Protein AF-A0A968YW60-F1 (afdb_monomer)

Radius of gyration: 16.74 Å; Cα contacts (8 Å, |Δi|>4): 115; chains: 1; bounding box: 44×29×38 Å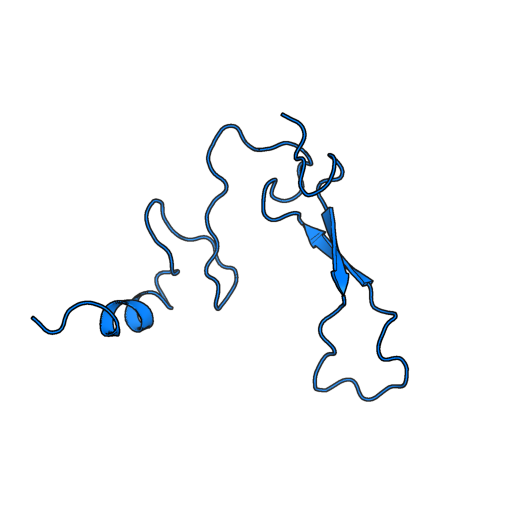

Sequence (82 aa):
MICPECDGNGFIKIPGIPDPWETSQNPFTNEKEINCPTCEGDGEIPATPAAKHCPACGEPIGPGQDWCDEHKSAALVGGSLG

Structure (mmCIF, N/CA/C/O backbone):
data_AF-A0A968YW60-F1
#
_entry.id   AF-A0A968YW60-F1
#
loop_
_atom_site.group_PDB
_atom_site.id
_atom_site.type_symbol
_atom_site.label_atom_id
_atom_site.label_alt_id
_atom_site.label_comp_id
_atom_site.label_asym_id
_atom_site.label_entity_id
_atom_site.label_seq_id
_atom_site.pdbx_PDB_ins_code
_atom_site.Cartn_x
_atom_site.Cartn_y
_atom_site.Cartn_z
_atom_site.occupancy
_atom_site.B_iso_or_equiv
_atom_site.auth_seq_id
_atom_site.auth_comp_id
_atom_site.auth_asym_id
_atom_site.auth_atom_id
_atom_site.pdbx_PDB_model_num
ATOM 1 N N . MET A 1 1 ? -11.584 5.258 13.128 1.00 81.94 1 MET A N 1
ATOM 2 C CA . MET A 1 1 ? -11.227 3.953 13.756 1.00 81.94 1 MET A CA 1
ATOM 3 C C . MET A 1 1 ? -9.737 3.804 13.564 1.00 81.94 1 MET A C 1
ATOM 5 O O . MET A 1 1 ? -9.304 3.991 12.437 1.00 81.94 1 MET A O 1
ATOM 9 N N . ILE A 1 2 ? -8.965 3.518 14.615 1.00 84.81 2 ILE A N 1
ATOM 10 C CA . ILE 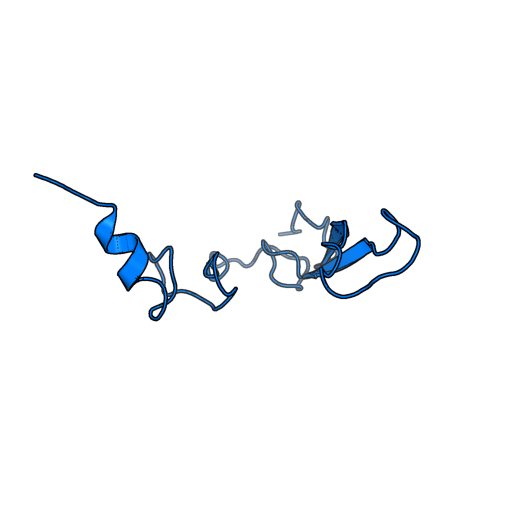A 1 2 ? -7.504 3.401 14.486 1.00 84.81 2 ILE A CA 1
ATOM 11 C C . ILE A 1 2 ? -7.183 2.282 13.495 1.00 84.81 2 ILE A C 1
ATOM 13 O O . ILE A 1 2 ? -7.757 1.196 13.587 1.00 84.81 2 ILE A O 1
ATOM 17 N N . CYS A 1 3 ? -6.306 2.565 12.533 1.00 83.25 3 CYS A N 1
ATOM 18 C CA . CYS A 1 3 ? -5.860 1.574 11.569 1.00 83.25 3 CYS A CA 1
ATOM 19 C C . CYS A 1 3 ? -5.003 0.514 12.280 1.00 83.25 3 CYS A C 1
ATOM 21 O O . CYS A 1 3 ? -3.927 0.856 12.773 1.00 83.25 3 CYS A O 1
ATOM 23 N N . PRO A 1 4 ? -5.447 -0.758 12.343 1.00 84.12 4 PRO A N 1
ATOM 24 C CA . PRO A 1 4 ? -4.726 -1.816 13.046 1.00 84.12 4 PRO 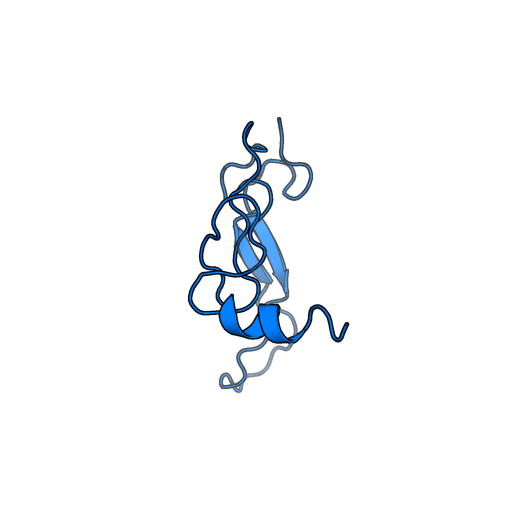A CA 1
ATOM 25 C C . PRO A 1 4 ? -3.458 -2.243 12.300 1.00 84.12 4 PRO A C 1
ATOM 27 O O . PRO A 1 4 ? -2.590 -2.884 12.876 1.00 84.12 4 PRO A O 1
ATOM 30 N N . GLU A 1 5 ? -3.348 -1.895 11.018 1.00 82.56 5 GLU A N 1
ATOM 31 C CA . GLU A 1 5 ? -2.244 -2.300 10.151 1.00 82.56 5 GLU A CA 1
ATOM 32 C C . GLU A 1 5 ? -0.998 -1.422 10.344 1.00 82.56 5 GLU A C 1
ATOM 34 O O . GLU A 1 5 ? 0.126 -1.909 10.255 1.00 82.56 5 GLU A O 1
ATOM 39 N N . CYS A 1 6 ? -1.189 -0.143 10.678 1.00 84.75 6 CYS A N 1
ATOM 40 C CA . CYS A 1 6 ? -0.112 0.777 11.061 1.00 84.75 6 CYS A CA 1
ATOM 41 C C . CYS A 1 6 ? -0.157 1.196 12.536 1.00 84.75 6 CYS A C 1
ATOM 43 O O . CYS A 1 6 ? 0.548 2.126 12.926 1.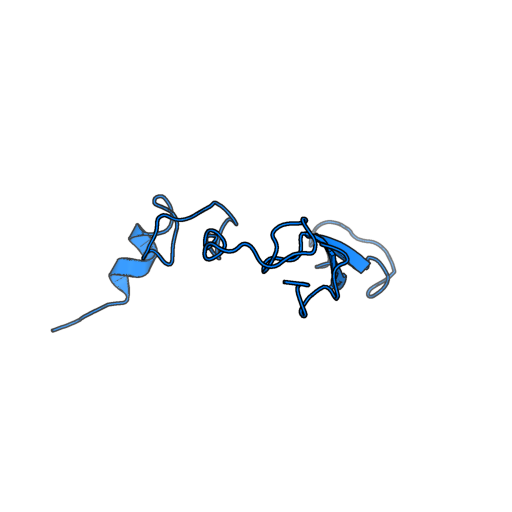00 84.75 6 CYS A O 1
ATOM 45 N N . ASP A 1 7 ? -1.034 0.586 13.334 1.00 85.56 7 ASP A N 1
ATOM 46 C CA . ASP A 1 7 ? -1.274 0.929 14.743 1.00 85.56 7 ASP A CA 1
ATOM 47 C C . ASP A 1 7 ? -1.510 2.437 14.972 1.00 85.56 7 ASP A C 1
ATOM 49 O O . ASP A 1 7 ? -0.986 3.051 15.894 1.00 85.56 7 ASP A O 1
ATOM 53 N N . GLY A 1 8 ? -2.240 3.088 14.062 1.00 84.31 8 GLY A N 1
ATOM 54 C CA . GLY A 1 8 ? -2.500 4.530 14.160 1.00 84.31 8 GLY A CA 1
ATOM 55 C C . GLY A 1 8 ? -1.389 5.465 13.679 1.00 84.31 8 GLY A C 1
ATOM 56 O O . GLY A 1 8 ? -1.612 6.668 13.628 1.00 84.31 8 GLY A O 1
ATOM 57 N N . ASN A 1 9 ? -0.220 4.952 13.285 1.00 85.44 9 ASN A N 1
ATOM 58 C CA . ASN A 1 9 ? 0.901 5.802 12.868 1.00 85.44 9 ASN A CA 1
ATOM 59 C C . ASN A 1 9 ? 0.727 6.391 11.460 1.00 85.44 9 ASN A C 1
ATOM 61 O O . ASN A 1 9 ? 1.324 7.409 11.149 1.00 85.44 9 ASN A O 1
ATOM 65 N N . GLY A 1 10 ? -0.070 5.760 10.595 1.00 84.88 10 GLY A N 1
ATOM 66 C CA . GLY A 1 10 ? -0.257 6.183 9.202 1.00 84.88 10 GLY A CA 1
ATOM 67 C C . GLY A 1 10 ? 0.796 5.638 8.238 1.00 84.88 10 GLY A C 1
ATOM 68 O O . GLY A 1 10 ? 0.573 5.624 7.033 1.00 84.88 10 GLY A O 1
ATOM 69 N N . PHE A 1 11 ? 1.902 5.093 8.739 1.00 85.44 11 PHE A N 1
ATOM 70 C CA . PHE A 1 11 ? 2.988 4.528 7.939 1.00 85.44 11 PHE A CA 1
ATOM 71 C C . PHE A 1 11 ? 3.363 3.125 8.416 1.00 85.44 11 PHE A C 1
ATOM 73 O O . PHE A 1 11 ? 3.235 2.792 9.594 1.00 85.44 11 PHE A O 1
ATOM 80 N N . ILE A 1 12 ? 3.825 2.297 7.480 1.00 84.75 12 ILE A N 1
ATOM 81 C CA . ILE A 1 12 ? 4.368 0.965 7.751 1.00 84.75 12 ILE A CA 1
ATOM 82 C C . ILE A 1 12 ? 5.813 0.892 7.265 1.00 84.75 12 ILE A C 1
ATOM 84 O O . ILE A 1 12 ? 6.178 1.474 6.241 1.00 84.75 12 ILE A O 1
ATOM 88 N N . LYS A 1 13 ? 6.640 0.162 8.012 1.00 84.38 13 LYS A N 1
ATOM 89 C CA . LYS A 1 13 ? 8.031 -0.103 7.649 1.00 84.38 13 LYS A CA 1
ATOM 90 C C . LYS A 1 13 ? 8.079 -1.370 6.820 1.00 84.38 13 LYS A C 1
ATOM 92 O O . LYS A 1 13 ? 7.721 -2.440 7.308 1.00 84.38 13 LYS A O 1
ATOM 97 N N . ILE A 1 14 ? 8.520 -1.246 5.577 1.00 77.19 14 ILE A N 1
ATOM 98 C CA . ILE A 1 14 ? 8.762 -2.392 4.706 1.00 77.19 14 ILE A CA 1
ATOM 99 C C . ILE A 1 14 ? 10.266 -2.567 4.486 1.00 77.19 14 ILE A C 1
ATOM 101 O O . ILE A 1 14 ? 11.002 -1.573 4.451 1.00 77.19 14 ILE A O 1
ATOM 105 N N . PRO A 1 15 ? 10.748 -3.812 4.322 1.00 72.38 15 PRO A N 1
ATOM 106 C CA . PRO A 1 15 ? 12.099 -4.025 3.833 1.00 72.38 15 PRO A CA 1
ATOM 107 C C . PRO A 1 15 ? 12.215 -3.348 2.466 1.00 72.38 15 PRO A C 1
ATOM 109 O O . PRO A 1 15 ? 11.415 -3.612 1.566 1.00 72.38 15 PRO A O 1
ATOM 112 N N . GLY A 1 16 ? 13.169 -2.429 2.323 1.00 61.00 16 GLY A N 1
ATOM 113 C CA . GLY A 1 16 ? 13.420 -1.763 1.055 1.00 61.00 16 GLY A CA 1
ATOM 114 C C . GLY A 1 16 ? 13.716 -2.803 -0.016 1.00 61.00 16 GLY A C 1
ATOM 115 O O . GLY A 1 16 ? 14.590 -3.652 0.164 1.00 61.00 16 GLY A O 1
ATOM 116 N N . ILE A 1 17 ? 12.975 -2.746 -1.123 1.00 59.78 17 ILE A N 1
ATOM 117 C CA . ILE A 1 17 ? 13.331 -3.503 -2.321 1.00 59.78 17 ILE A CA 1
ATOM 118 C C . ILE A 1 17 ? 14.726 -3.010 -2.721 1.00 59.78 17 ILE A C 1
ATOM 120 O O . ILE A 1 17 ? 14.882 -1.800 -2.915 1.00 59.78 17 ILE A O 1
ATOM 124 N N . PRO A 1 18 ? 15.740 -3.888 -2.804 1.00 54.91 18 PRO A N 1
ATOM 125 C CA . PRO A 1 18 ? 17.041 -3.478 -3.288 1.00 54.91 18 PRO A CA 1
ATOM 126 C C . PRO A 1 18 ? 16.863 -2.978 -4.714 1.00 54.91 18 PRO A C 1
ATOM 128 O O . PRO A 1 18 ? 16.373 -3.690 -5.593 1.00 54.91 18 PRO A O 1
ATOM 131 N N . ASP A 1 19 ? 17.219 -1.720 -4.904 1.00 55.84 19 ASP A N 1
ATOM 132 C CA . ASP A 1 19 ? 17.284 -1.106 -6.208 1.00 55.84 19 ASP A CA 1
ATOM 133 C C . ASP A 1 19 ? 18.253 -1.924 -7.088 1.00 55.84 19 ASP A C 1
ATOM 135 O O . ASP A 1 19 ? 19.384 -2.187 -6.666 1.00 55.84 19 ASP A O 1
ATOM 139 N N . PRO A 1 20 ? 17.834 -2.403 -8.275 1.00 58.16 20 PRO A N 1
ATOM 140 C CA . PRO A 1 20 ? 18.659 -3.305 -9.075 1.00 58.16 20 PRO A CA 1
ATOM 141 C C . PRO A 1 20 ? 19.878 -2.611 -9.706 1.00 58.16 20 PRO A C 1
ATOM 143 O O . PRO A 1 20 ? 20.693 -3.286 -10.339 1.00 58.16 20 PRO A O 1
ATOM 146 N N . TRP A 1 21 ? 20.019 -1.290 -9.547 1.00 60.16 21 TRP A N 1
ATOM 147 C CA . TRP A 1 21 ? 21.120 -0.486 -10.076 1.00 60.16 21 TRP A CA 1
ATOM 148 C C . TRP A 1 21 ? 22.074 0.000 -8.966 1.00 60.16 21 TRP A C 1
ATOM 150 O O . TRP A 1 21 ? 23.234 0.307 -9.252 1.00 60.16 21 TRP A O 1
ATOM 160 N N . GLU A 1 22 ? 21.646 0.008 -7.699 1.00 55.38 22 GLU A N 1
ATOM 161 C CA . GLU A 1 22 ? 22.491 0.360 -6.550 1.00 55.38 22 GLU A CA 1
ATOM 162 C C . GLU A 1 22 ? 23.390 -0.813 -6.123 1.00 55.38 22 GLU A C 1
ATOM 164 O O . GLU A 1 22 ? 23.041 -1.696 -5.339 1.00 55.38 22 GLU A O 1
ATOM 169 N N . THR A 1 23 ? 24.623 -0.804 -6.629 1.00 59.88 23 THR A N 1
ATOM 170 C CA . THR A 1 23 ? 25.687 -1.703 -6.169 1.00 59.88 23 THR A CA 1
ATOM 171 C C . THR A 1 23 ? 26.337 -1.133 -4.907 1.00 59.88 23 THR A C 1
ATOM 173 O O . THR A 1 23 ? 27.357 -0.463 -5.028 1.00 59.88 23 THR A O 1
ATOM 176 N N . SER A 1 24 ? 25.814 -1.381 -3.695 1.00 55.44 24 SER A N 1
ATOM 177 C CA . SER A 1 24 ? 26.677 -1.290 -2.496 1.00 55.44 24 SER A CA 1
ATOM 178 C C . SER A 1 24 ? 26.121 -1.859 -1.177 1.00 55.44 24 SER A C 1
ATOM 180 O O . SER A 1 24 ? 25.304 -1.265 -0.484 1.00 55.44 24 SER A O 1
ATOM 182 N N . GLN A 1 25 ? 26.692 -3.002 -0.793 1.00 53.50 25 GLN A N 1
ATOM 183 C CA . GLN A 1 25 ? 27.237 -3.320 0.539 1.00 53.50 25 GLN A CA 1
ATOM 184 C C . GLN A 1 25 ? 26.369 -3.403 1.816 1.00 53.50 25 GLN A C 1
ATOM 186 O O . GLN A 1 25 ? 26.959 -3.639 2.870 1.00 53.50 25 GLN A O 1
ATOM 191 N N . ASN A 1 26 ? 25.030 -3.371 1.795 1.00 52.00 26 ASN A N 1
ATOM 192 C CA . ASN A 1 26 ? 24.272 -3.839 2.974 1.00 52.00 26 ASN A CA 1
ATOM 193 C C . ASN A 1 26 ? 22.863 -4.378 2.646 1.00 52.00 26 ASN A C 1
ATOM 195 O O . ASN A 1 26 ? 21.945 -3.587 2.443 1.00 52.00 26 ASN A O 1
ATOM 199 N N . PRO A 1 27 ? 22.639 -5.706 2.610 1.00 51.56 27 PRO A N 1
ATOM 200 C CA . PRO A 1 27 ? 21.404 -6.282 2.067 1.00 51.56 27 PRO A CA 1
ATOM 201 C C . PRO A 1 27 ? 20.145 -6.114 2.943 1.00 51.56 27 PRO A C 1
ATOM 203 O O . PRO A 1 27 ? 19.108 -6.659 2.581 1.00 51.56 27 PRO A O 1
ATOM 206 N N . PHE A 1 28 ? 20.200 -5.405 4.081 1.00 51.44 28 PHE A N 1
ATOM 207 C CA . PHE A 1 28 ? 19.111 -5.428 5.074 1.00 51.44 28 PHE A CA 1
ATOM 208 C C . PHE A 1 28 ? 18.809 -4.120 5.834 1.00 51.44 28 PHE A C 1
ATOM 210 O O . PHE A 1 28 ? 18.022 -4.168 6.773 1.00 51.44 28 PHE A O 1
ATOM 217 N N . THR A 1 29 ? 19.379 -2.956 5.485 1.00 52.44 29 THR A N 1
ATOM 218 C CA . THR A 1 29 ? 19.218 -1.742 6.332 1.00 52.44 29 THR A CA 1
ATOM 219 C C . THR A 1 29 ? 18.393 -0.597 5.762 1.00 52.44 29 THR A C 1
ATOM 221 O O . THR A 1 29 ? 18.200 0.387 6.466 1.00 52.44 29 THR A O 1
ATOM 224 N N . ASN A 1 30 ? 17.880 -0.686 4.537 1.00 62.09 30 ASN A N 1
ATOM 225 C CA . ASN A 1 30 ? 16.982 0.353 4.026 1.00 62.09 30 ASN A CA 1
ATOM 226 C C . ASN A 1 30 ? 15.535 -0.005 4.366 1.00 62.09 30 ASN A C 1
ATOM 228 O O . ASN A 1 30 ? 14.746 -0.347 3.492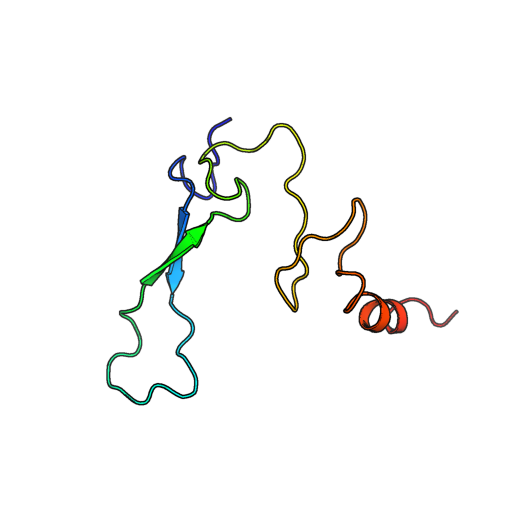 1.00 62.09 30 ASN A O 1
ATOM 232 N N . GLU A 1 31 ? 15.199 0.011 5.655 1.00 68.94 31 GLU A N 1
ATOM 233 C CA . GLU A 1 31 ? 13.802 0.021 6.086 1.00 68.94 31 GLU A CA 1
ATOM 234 C C . GLU A 1 31 ? 13.154 1.278 5.495 1.00 68.94 31 GLU A C 1
ATOM 236 O O . GLU A 1 31 ? 13.564 2.397 5.806 1.00 68.94 31 GLU A O 1
ATOM 241 N N . LYS A 1 32 ? 12.186 1.105 4.592 1.00 75.50 32 LYS A N 1
ATOM 242 C CA . LYS A 1 32 ? 11.477 2.228 3.980 1.00 75.50 32 LYS A CA 1
ATOM 243 C C . LYS A 1 32 ? 10.129 2.387 4.658 1.00 75.50 32 LYS A C 1
ATOM 245 O O . LYS A 1 32 ? 9.353 1.436 4.741 1.00 75.50 32 LYS A O 1
ATOM 250 N N . GLU A 1 33 ? 9.846 3.603 5.103 1.00 83.19 33 GLU A N 1
ATOM 251 C CA . GLU A 1 33 ? 8.512 3.993 5.542 1.00 83.19 33 GLU A CA 1
ATOM 252 C C . GLU A 1 33 ? 7.674 4.327 4.308 1.00 83.19 33 GLU A C 1
ATOM 254 O O . GLU A 1 33 ? 8.044 5.169 3.485 1.00 83.19 33 GLU A O 1
ATOM 259 N N . ILE A 1 34 ? 6.566 3.611 4.147 1.00 82.25 34 ILE A N 1
ATOM 260 C CA . ILE A 1 34 ? 5.548 3.911 3.142 1.00 82.25 34 ILE A CA 1
ATOM 261 C C . ILE A 1 34 ? 4.240 4.244 3.849 1.00 82.25 34 ILE A C 1
ATOM 263 O O . ILE A 1 34 ? 3.985 3.753 4.953 1.00 82.25 34 ILE A O 1
ATOM 267 N N . ASN A 1 35 ? 3.398 5.051 3.203 1.00 84.88 35 ASN A N 1
ATOM 268 C CA . ASN A 1 35 ? 2.044 5.289 3.691 1.00 84.88 35 ASN A CA 1
ATOM 269 C C . ASN A 1 35 ? 1.319 3.949 3.817 1.00 84.88 35 ASN A C 1
ATOM 271 O O . ASN A 1 35 ? 1.387 3.102 2.923 1.00 84.88 35 ASN A O 1
ATOM 275 N N . CYS A 1 36 ? 0.655 3.751 4.949 1.00 83.56 36 CYS A N 1
ATOM 276 C CA . CYS A 1 36 ? -0.105 2.547 5.204 1.00 83.56 36 CYS A CA 1
ATOM 277 C C . CYS A 1 36 ? -1.229 2.457 4.166 1.00 83.56 36 CYS A C 1
ATOM 279 O O . CYS A 1 36 ? -2.067 3.354 4.114 1.00 83.56 36 CYS A O 1
ATOM 281 N N . PRO A 1 37 ? -1.281 1.397 3.347 1.00 78.69 37 PRO A N 1
ATOM 282 C CA . PRO A 1 37 ? -2.244 1.302 2.251 1.00 78.69 37 PRO A CA 1
ATOM 283 C C . PRO A 1 37 ? -3.696 1.246 2.746 1.00 78.69 37 PRO A C 1
ATOM 285 O O . PRO A 1 37 ? -4.611 1.594 2.006 1.00 78.69 37 PRO A O 1
ATOM 288 N N . THR A 1 38 ? -3.912 0.840 4.000 1.00 80.88 38 THR A N 1
ATOM 289 C CA . THR A 1 38 ? -5.244 0.734 4.607 1.00 80.88 38 THR A CA 1
ATOM 290 C C . THR A 1 38 ? -5.805 2.074 5.088 1.00 80.88 38 THR A C 1
ATOM 292 O O . THR A 1 38 ? -7.021 2.261 5.072 1.00 80.88 38 THR A O 1
ATOM 295 N N . CYS A 1 39 ? -4.954 3.012 5.513 1.00 83.12 39 CYS A N 1
ATOM 296 C CA . CYS A 1 39 ? -5.380 4.340 5.982 1.00 83.12 39 CYS A CA 1
ATOM 297 C C . CYS A 1 39 ? -4.785 5.511 5.195 1.00 83.12 39 CYS A C 1
ATOM 299 O O . CYS A 1 39 ? -4.932 6.653 5.608 1.00 83.12 39 CYS A O 1
ATOM 301 N N . GLU A 1 40 ? -4.084 5.226 4.101 1.00 80.88 40 GLU A N 1
ATOM 302 C CA . GLU A 1 40 ? -3.469 6.176 3.165 1.00 80.88 40 GLU A CA 1
ATOM 303 C C . GLU A 1 40 ? -2.538 7.239 3.784 1.00 80.88 40 GLU A C 1
ATOM 305 O O . GLU A 1 40 ? -2.163 8.198 3.115 1.00 80.88 40 GLU A O 1
ATOM 310 N N . GLY A 1 41 ? -2.069 7.040 5.020 1.00 81.38 41 GLY A N 1
ATOM 311 C CA . GLY A 1 41 ? -1.211 8.006 5.720 1.00 81.38 41 GLY A CA 1
ATOM 312 C C . GLY A 1 41 ? -1.858 8.669 6.934 1.00 81.38 41 GLY A C 1
ATOM 313 O O . GLY A 1 41 ? -1.141 9.219 7.762 1.00 81.38 41 GLY A O 1
ATOM 314 N N . ASP A 1 42 ? -3.179 8.572 7.091 1.00 81.75 42 ASP A N 1
ATOM 315 C CA . ASP A 1 42 ? -3.920 9.296 8.132 1.00 81.75 42 ASP A CA 1
ATOM 316 C C . ASP A 1 42 ? -3.936 8.587 9.496 1.00 81.75 42 ASP A C 1
ATOM 318 O O . ASP A 1 42 ? -4.404 9.138 10.488 1.00 81.75 42 ASP A O 1
ATOM 322 N N . GLY A 1 43 ? -3.466 7.338 9.574 1.00 81.75 43 GLY A N 1
ATOM 323 C CA . GLY A 1 43 ? -3.483 6.549 10.816 1.00 81.75 43 GLY A CA 1
ATOM 324 C C . GLY A 1 43 ? -4.877 6.052 11.223 1.00 81.75 43 GLY A C 1
ATOM 325 O O . GLY A 1 43 ? -5.009 5.139 12.039 1.00 81.75 43 GLY A O 1
ATOM 326 N N . GLU A 1 44 ? -5.932 6.551 10.590 1.00 83.75 44 GLU A N 1
ATOM 327 C CA . GLU A 1 44 ? -7.310 6.132 10.810 1.00 83.75 44 GLU A CA 1
ATOM 328 C C . GLU A 1 44 ? -7.881 5.452 9.570 1.00 83.75 44 GLU A C 1
ATOM 330 O O . GLU A 1 44 ? -7.724 5.944 8.458 1.00 83.75 44 GLU A O 1
ATOM 335 N N . ILE A 1 45 ? -8.575 4.322 9.747 1.00 79.62 45 ILE A N 1
ATOM 336 C CA . ILE A 1 45 ? -9.293 3.695 8.635 1.00 79.62 45 ILE A CA 1
ATOM 337 C C . ILE A 1 45 ? -10.350 4.689 8.138 1.00 79.62 45 ILE A C 1
ATOM 339 O O . ILE A 1 45 ? -11.223 5.073 8.935 1.00 79.62 45 ILE A O 1
ATOM 343 N N . PRO A 1 46 ? -10.304 5.089 6.855 1.00 69.38 46 PRO A N 1
ATOM 344 C CA . PRO A 1 46 ? -11.316 5.957 6.289 1.00 69.38 46 PRO A CA 1
ATOM 345 C C . PRO A 1 46 ? -12.685 5.274 6.369 1.00 69.38 46 PRO A C 1
ATOM 347 O O . PRO A 1 46 ? -12.829 4.067 6.180 1.00 69.38 46 PRO A O 1
ATOM 350 N N . ALA A 1 47 ? -13.726 6.056 6.663 1.00 66.19 47 ALA A N 1
ATOM 351 C CA . ALA A 1 47 ? -15.102 5.552 6.711 1.00 66.19 47 ALA A CA 1
ATOM 352 C C . ALA A 1 47 ? -15.593 5.053 5.336 1.00 66.19 47 ALA A C 1
ATOM 354 O O . ALA A 1 47 ? -16.571 4.312 5.243 1.00 66.19 47 ALA A O 1
ATOM 355 N N . THR A 1 48 ? -14.906 5.465 4.272 1.00 60.56 48 THR A N 1
ATOM 356 C CA . THR A 1 48 ? -15.068 4.987 2.904 1.00 60.56 48 THR A CA 1
ATOM 357 C C . THR A 1 48 ? -13.959 3.987 2.586 1.00 60.56 48 THR A C 1
ATOM 359 O O . THR A 1 48 ? -12.826 4.227 2.995 1.00 60.56 48 THR A O 1
ATOM 362 N N . PRO A 1 49 ? -14.233 2.892 1.853 1.00 57.81 49 PRO A N 1
ATOM 363 C CA . PRO A 1 49 ? -13.176 1.976 1.433 1.00 57.81 49 PRO A CA 1
ATOM 364 C C . PRO A 1 49 ? -12.074 2.768 0.720 1.00 57.81 49 PRO A C 1
ATOM 366 O O . PRO A 1 49 ? -12.389 3.543 -0.187 1.00 57.81 49 PRO A O 1
ATOM 369 N N . ALA A 1 50 ? -10.824 2.599 1.169 1.00 59.12 50 ALA A N 1
ATOM 370 C CA . ALA A 1 50 ? -9.653 3.228 0.563 1.00 59.12 50 ALA A CA 1
ATOM 371 C C . ALA A 1 50 ? -9.694 3.008 -0.951 1.00 59.12 50 ALA A C 1
ATOM 373 O O . ALA A 1 50 ? -10.101 1.930 -1.414 1.00 59.12 50 ALA A O 1
ATOM 374 N N . ALA A 1 51 ? -9.329 4.035 -1.719 1.00 64.19 51 ALA A N 1
ATOM 375 C CA . ALA A 1 51 ? -9.269 3.894 -3.163 1.00 64.19 51 ALA A CA 1
ATOM 376 C C . ALA A 1 51 ? -8.328 2.720 -3.453 1.00 64.19 51 ALA A C 1
ATOM 378 O O . ALA A 1 51 ? -7.179 2.699 -3.012 1.00 64.19 51 ALA A O 1
ATOM 379 N N . LYS A 1 52 ? -8.832 1.673 -4.113 1.00 71.25 52 LYS A N 1
ATOM 380 C CA . LYS A 1 52 ? -7.952 0.574 -4.500 1.00 71.25 52 LYS A CA 1
ATOM 381 C C . LYS A 1 52 ? -6.912 1.153 -5.464 1.00 71.25 52 LYS A C 1
ATOM 383 O O . LYS A 1 52 ? -7.240 1.987 -6.304 1.00 71.25 52 LYS A O 1
ATOM 388 N N . HIS A 1 53 ? -5.669 0.717 -5.345 1.00 76.44 53 HIS A N 1
ATOM 389 C CA . HIS A 1 53 ? -4.596 1.154 -6.231 1.00 76.44 53 HIS A CA 1
ATOM 390 C C . HIS A 1 53 ? -4.207 0.021 -7.177 1.00 76.44 53 HIS A C 1
ATOM 392 O O . HIS A 1 53 ? -4.310 -1.159 -6.839 1.00 76.44 53 HIS A O 1
ATOM 398 N N . CYS A 1 54 ? -3.784 0.380 -8.384 1.00 80.81 54 CYS A N 1
ATOM 399 C CA . CYS A 1 54 ? -3.385 -0.567 -9.407 1.00 80.81 54 CYS A CA 1
ATOM 400 C C . CYS A 1 54 ? -2.119 -1.305 -8.953 1.00 80.81 54 CYS A C 1
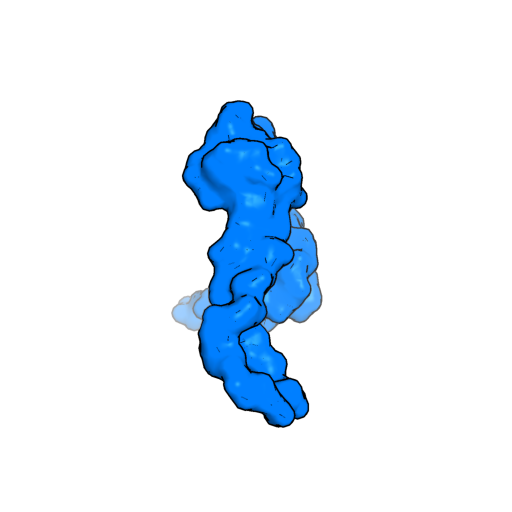ATOM 402 O O . CYS A 1 54 ? -1.119 -0.650 -8.658 1.00 80.81 54 CYS A O 1
ATOM 404 N N . PRO A 1 55 ? -2.090 -2.646 -8.947 1.00 75.12 55 PRO A N 1
ATOM 405 C CA . PRO A 1 55 ? -0.929 -3.384 -8.454 1.00 75.12 55 PRO A CA 1
ATOM 406 C C . 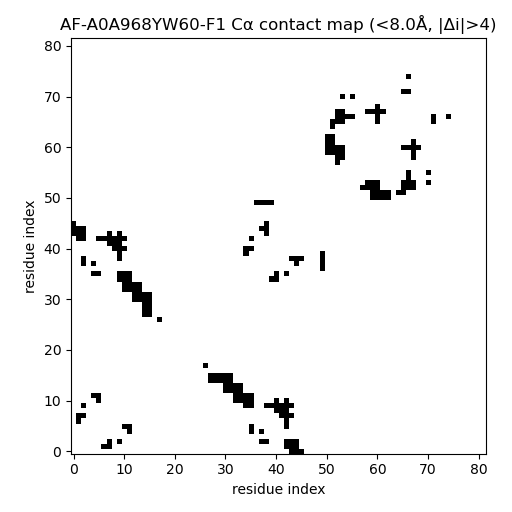PRO A 1 55 ? 0.309 -3.273 -9.363 1.00 75.12 55 PRO A C 1
ATOM 408 O O . PRO A 1 55 ? 1.410 -3.557 -8.902 1.00 75.12 55 PRO A O 1
ATOM 411 N N . ALA A 1 56 ? 0.163 -2.858 -10.630 1.00 76.38 56 ALA A N 1
ATOM 412 C CA . ALA A 1 56 ? 1.300 -2.649 -11.538 1.00 76.38 56 ALA A CA 1
ATOM 413 C C . ALA A 1 56 ? 1.978 -1.281 -11.382 1.00 76.38 56 ALA A C 1
ATOM 415 O O . ALA A 1 56 ? 3.193 -1.191 -11.535 1.00 76.38 56 ALA A O 1
ATOM 416 N N . CYS A 1 57 ? 1.211 -0.220 -11.115 1.00 79.75 57 CYS A N 1
ATOM 417 C CA . CYS A 1 57 ? 1.728 1.154 -11.162 1.00 79.75 57 CYS A CA 1
ATOM 418 C C . CYS A 1 57 ? 1.411 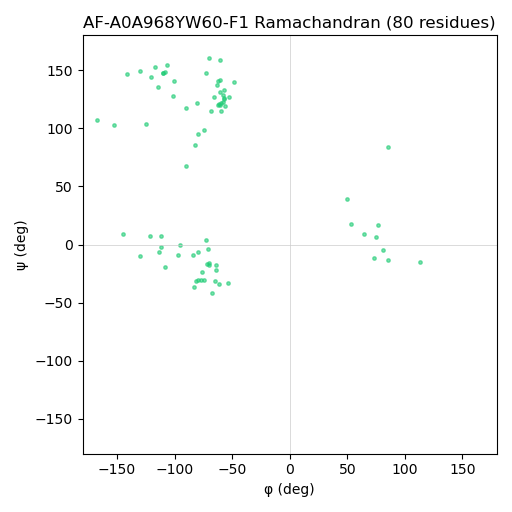2.009 -9.929 1.00 79.75 57 CYS A C 1
ATOM 420 O O . CYS A 1 57 ? 1.956 3.099 -9.800 1.00 79.75 57 CYS A O 1
ATOM 422 N N . GLY A 1 58 ? 0.551 1.541 -9.023 1.00 73.19 58 GLY A N 1
ATOM 423 C CA . GLY A 1 58 ? 0.160 2.274 -7.821 1.00 73.19 58 GLY A CA 1
ATOM 424 C C . GLY A 1 58 ? -0.812 3.432 -8.057 1.00 73.19 58 GLY A C 1
ATOM 425 O O . GLY A 1 58 ? -1.097 4.153 -7.111 1.00 73.19 58 GLY A O 1
ATOM 426 N N . GLU A 1 59 ? -1.337 3.625 -9.273 1.00 77.81 59 GLU A N 1
ATOM 427 C CA . GLU A 1 59 ? -2.359 4.650 -9.530 1.00 77.81 59 GLU A CA 1
ATOM 428 C C . GLU A 1 59 ? -3.730 4.271 -8.951 1.00 77.81 59 GLU A C 1
ATOM 430 O O . GLU A 1 59 ? -4.078 3.085 -8.940 1.00 77.81 59 GLU A O 1
ATOM 435 N N . PRO A 1 60 ? -4.536 5.252 -8.503 1.00 74.06 60 PRO A N 1
ATOM 436 C CA . PRO A 1 60 ? -5.874 4.998 -7.982 1.00 74.06 60 PRO A CA 1
ATOM 437 C C . PRO A 1 60 ? -6.776 4.410 -9.070 1.00 74.06 60 PRO A C 1
ATOM 439 O O . PRO A 1 60 ? -6.780 4.859 -10.217 1.00 74.06 60 PRO A O 1
ATOM 442 N N . ILE A 1 61 ? -7.564 3.400 -8.709 1.00 79.75 61 ILE A N 1
ATOM 443 C CA . ILE A 1 61 ? -8.495 2.731 -9.619 1.00 79.75 61 ILE A CA 1
ATOM 444 C C . ILE A 1 61 ? -9.933 3.068 -9.241 1.00 79.75 61 ILE A C 1
ATOM 446 O O . ILE A 1 61 ? -10.270 3.280 -8.075 1.00 79.75 61 ILE A O 1
ATOM 450 N N . GLY A 1 62 ? -10.795 3.129 -10.255 1.00 70.94 62 GLY A N 1
ATOM 451 C CA . GLY A 1 62 ? -12.209 3.423 -10.058 1.00 70.94 62 GLY A CA 1
ATOM 452 C C . GLY A 1 62 ? -12.913 2.392 -9.159 1.00 70.94 62 GLY A C 1
ATOM 453 O O . GLY A 1 62 ? -12.465 1.248 -9.029 1.00 70.94 62 GLY A O 1
ATOM 454 N N . PRO A 1 63 ? -14.054 2.756 -8.552 1.00 66.19 63 PRO A N 1
ATOM 455 C CA . PRO A 1 63 ? -14.823 1.843 -7.713 1.00 66.19 63 PRO A CA 1
ATOM 456 C C . PRO A 1 63 ? -15.240 0.589 -8.496 1.00 66.19 63 PRO A C 1
ATOM 458 O O . PRO A 1 63 ? -15.804 0.675 -9.585 1.00 66.19 63 PRO A O 1
ATOM 461 N N . GLY A 1 64 ? -14.957 -0.591 -7.933 1.00 70.31 64 GLY A N 1
ATOM 462 C CA . GLY A 1 64 ? -15.241 -1.880 -8.578 1.00 70.31 64 GLY A CA 1
ATOM 463 C C . GLY A 1 64 ? -14.261 -2.263 -9.693 1.00 70.31 64 GLY A C 1
ATOM 464 O O . GLY A 1 64 ? -14.585 -3.113 -10.518 1.00 70.31 64 GLY A O 1
ATOM 465 N N . GLN A 1 65 ? -13.093 -1.624 -9.759 1.00 71.81 65 GLN A N 1
ATOM 466 C CA . GLN A 1 65 ? -11.986 -2.026 -10.625 1.00 71.81 65 GLN A CA 1
ATOM 467 C C . GLN A 1 65 ? -10.870 -2.660 -9.788 1.00 71.81 65 GLN A C 1
ATOM 469 O O . GLN A 1 65 ? -10.748 -2.371 -8.598 1.00 71.81 65 GLN A O 1
ATOM 474 N N . ASP A 1 66 ? -10.068 -3.523 -10.414 1.00 77.25 66 ASP A N 1
ATOM 475 C CA . ASP A 1 66 ? -8.852 -4.110 -9.821 1.00 77.25 66 ASP A CA 1
ATOM 476 C C . ASP A 1 66 ? -7.567 -3.638 -10.537 1.00 77.25 66 ASP A C 1
ATOM 478 O O . ASP A 1 66 ? -6.463 -3.886 -10.064 1.00 77.25 66 ASP A O 1
ATOM 482 N N . TRP A 1 67 ? -7.707 -2.893 -11.643 1.00 80.81 67 TRP A N 1
ATOM 483 C CA . TRP A 1 67 ? -6.613 -2.342 -12.450 1.00 80.81 67 TRP A CA 1
ATOM 484 C C . TRP A 1 67 ? -6.964 -0.925 -12.935 1.00 80.81 67 TRP A C 1
ATOM 486 O O . TRP A 1 67 ? -8.139 -0.643 -13.183 1.00 80.81 67 TRP A O 1
ATOM 496 N N . CYS A 1 68 ? -5.971 -0.034 -13.074 1.00 82.44 68 CYS A N 1
ATOM 497 C CA . CYS A 1 68 ? -6.174 1.308 -13.649 1.00 82.44 68 CYS A CA 1
ATOM 498 C C . CYS A 1 68 ? -6.462 1.220 -15.154 1.00 82.44 68 CYS A C 1
ATOM 500 O O . CYS A 1 68 ? -6.122 0.214 -15.768 1.00 82.44 68 CYS A O 1
ATOM 502 N N . ASP A 1 69 ? -7.042 2.253 -15.774 1.00 79.06 69 ASP A N 1
ATOM 503 C CA . ASP A 1 69 ? -7.442 2.215 -17.193 1.00 79.06 69 ASP A CA 1
ATOM 504 C C . ASP A 1 69 ? -6.311 1.817 -18.158 1.00 79.06 69 ASP A C 1
ATOM 506 O O . ASP A 1 69 ? -6.559 1.096 -19.126 1.00 79.06 69 ASP A O 1
ATOM 510 N N . GLU A 1 70 ? -5.064 2.186 -17.856 1.00 78.56 70 GLU A N 1
ATOM 511 C CA . GLU A 1 70 ? -3.894 1.792 -18.649 1.00 78.56 70 GLU A CA 1
ATOM 512 C C . GLU A 1 70 ? -3.609 0.279 -18.578 1.00 78.56 70 GLU A C 1
ATOM 514 O O . GLU A 1 70 ? -3.368 -0.367 -19.599 1.00 78.56 70 GLU A O 1
ATOM 519 N N . HIS A 1 71 ? -3.718 -0.323 -17.389 1.00 79.44 71 HIS A N 1
ATOM 520 C CA . HIS A 1 71 ? -3.421 -1.744 -17.153 1.00 79.44 71 HIS A CA 1
ATOM 521 C C . HIS A 1 71 ? -4.666 -2.651 -17.171 1.00 79.44 71 HIS A C 1
ATOM 523 O O . HIS A 1 71 ? -4.556 -3.877 -17.209 1.00 79.44 71 HIS A O 1
ATOM 529 N N . LYS A 1 72 ? -5.867 -2.069 -17.206 1.00 73.06 72 LYS A N 1
ATOM 530 C CA . LYS A 1 72 ? -7.166 -2.759 -17.236 1.00 73.06 72 LYS A CA 1
ATOM 531 C C . LYS A 1 72 ? -7.329 -3.634 -18.471 1.00 73.06 72 LYS A C 1
ATOM 533 O O . LYS A 1 72 ? -7.903 -4.720 -18.390 1.00 73.06 72 LYS A O 1
ATOM 538 N N . SER A 1 73 ? -6.766 -3.199 -19.596 1.00 62.31 73 SER A N 1
ATOM 539 C CA . SER A 1 73 ? -6.801 -3.937 -20.863 1.00 62.31 73 SER A CA 1
ATOM 540 C C . SER A 1 73 ? -6.032 -5.263 -20.797 1.00 62.31 73 SER A C 1
ATOM 542 O O . SER A 1 73 ? -6.436 -6.231 -21.435 1.00 62.31 73 SER A O 1
ATOM 544 N N . ALA A 1 74 ? -4.967 -5.343 -19.991 1.00 56.41 74 ALA A N 1
ATOM 545 C CA . ALA A 1 74 ? -4.193 -6.574 -19.822 1.00 56.41 74 ALA A CA 1
ATOM 546 C C . ALA A 1 74 ? -4.933 -7.618 -18.964 1.00 56.41 74 ALA A C 1
ATOM 548 O O . ALA A 1 74 ? -4.790 -8.818 -19.191 1.00 56.41 74 ALA A O 1
ATOM 549 N N . ALA A 1 75 ? -5.766 -7.173 -18.019 1.00 52.41 75 ALA A N 1
ATOM 550 C CA . ALA A 1 75 ? -6.507 -8.053 -17.116 1.00 52.41 75 ALA A CA 1
ATOM 551 C C . ALA A 1 75 ? -7.734 -8.719 -17.770 1.00 52.41 75 ALA A C 1
ATOM 553 O O . ALA A 1 75 ? -8.075 -9.853 -17.432 1.00 52.41 75 ALA A O 1
ATOM 554 N N . LEU A 1 76 ? -8.378 -8.059 -18.742 1.00 52.09 76 LEU A N 1
ATOM 555 C CA . LEU A 1 76 ? -9.562 -8.591 -19.439 1.00 52.09 76 LEU A CA 1
ATOM 556 C C . LEU A 1 76 ? -9.255 -9.781 -20.369 1.00 52.09 76 LEU A C 1
ATOM 558 O O . LEU A 1 76 ? -10.168 -10.526 -20.713 1.00 52.09 76 LEU A O 1
ATOM 562 N N . VAL A 1 77 ? -7.989 -10.018 -20.731 1.00 51.91 77 VAL A N 1
ATOM 563 C CA . VAL A 1 77 ? -7.585 -11.186 -21.545 1.00 51.91 77 VAL A CA 1
ATOM 564 C C . VAL A 1 77 ? -7.484 -12.474 -20.706 1.00 51.91 77 VAL A C 1
ATOM 566 O O . VAL A 1 77 ? -7.330 -13.564 -21.250 1.00 51.91 77 VAL A O 1
ATOM 569 N N . GLY A 1 78 ? -7.628 -12.385 -19.378 1.00 49.53 78 GLY A N 1
ATOM 570 C CA . GLY A 1 78 ? -7.612 -13.540 -18.473 1.00 49.53 78 GLY A CA 1
ATOM 571 C C . GLY A 1 78 ? -8.986 -14.112 -18.099 1.00 49.53 78 GLY A C 1
ATOM 572 O O . GLY A 1 78 ? -9.039 -15.061 -17.319 1.00 49.53 78 GLY A O 1
ATOM 573 N N . GLY A 1 79 ? -10.096 -13.551 -18.597 1.00 49.75 79 GLY A N 1
ATOM 574 C CA . GLY A 1 79 ? -11.445 -13.898 -18.136 1.00 49.75 79 GLY A CA 1
ATOM 575 C C . GLY A 1 79 ? -12.397 -14.347 -19.243 1.00 49.75 79 GLY A C 1
ATOM 576 O O . GLY A 1 79 ? -12.995 -13.512 -19.910 1.00 49.75 79 GLY A O 1
ATOM 577 N N . SER A 1 80 ? -12.635 -15.661 -19.309 1.00 44.88 80 SER A N 1
ATOM 578 C CA . SER A 1 80 ? -13.690 -16.366 -20.068 1.00 44.88 80 SER A CA 1
ATOM 579 C C . SER A 1 80 ? -13.393 -16.706 -21.534 1.00 44.88 80 SER A C 1
ATOM 581 O O . SER A 1 80 ? -13.872 -16.063 -22.462 1.00 44.88 80 SER A O 1
ATOM 583 N N . LEU A 1 81 ? -12.700 -17.833 -21.727 1.00 43.00 81 LEU A N 1
ATOM 584 C CA . LEU A 1 81 ? -13.015 -18.746 -22.828 1.00 43.00 81 LEU A CA 1
ATOM 585 C C . LEU A 1 81 ? -14.308 -19.486 -22.450 1.00 43.00 81 LEU A C 1
ATOM 587 O O . LEU A 1 81 ? -14.274 -20.412 -21.638 1.00 43.00 81 LEU A O 1
ATOM 591 N N . GLY A 1 82 ? -15.432 -19.015 -22.98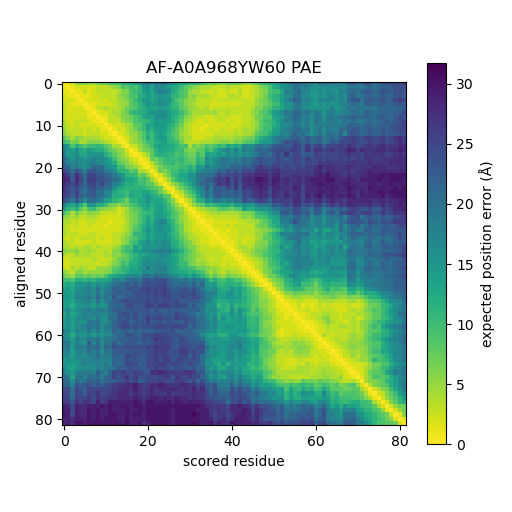7 1.00 37.09 82 GLY A N 1
ATOM 592 C CA . GLY A 1 82 ? -16.694 -19.749 -23.097 1.00 37.09 82 GLY A CA 1
ATOM 593 C C . GLY A 1 82 ? -16.976 -20.067 -24.556 1.00 37.09 82 GLY A C 1
ATOM 594 O O . GLY A 1 82 ? -16.542 -19.261 -25.411 1.00 37.09 82 GLY A O 1
#

Solvent-accessible surface area (backbone atoms only — not comparable to full-atom values): 5180 Å² total; per-residue (Å²): 92,73,21,79,86,32,71,43,66,8,40,36,77,40,82,49,77,78,57,95,79,69,87,73,98,62,100,80,73,56,67,38,76,41,61,20,79,70,26,71,42,71,10,31,38,57,96,55,85,60,74,49,49,12,86,89,77,64,46,74,21,61,93,95,48,78,39,24,82,87,55,35,66,69,57,60,78,75,65,79,94,124

Secondary structure (DSSP, 8-state):
-B-TTTTTSSEEEEEPPPPTT---S-TT--EEEEE-TTTTTSSB--SSPPPPB-TTT--B--TT-SS-HHHHHHHGGGS---

Nearest PDB structures (foldseek):
  7zhs-assembly1_H  TM=5.914E-01  e=2.653E-01  Saccharomyces cerevisiae S288C
  7zhs-assembly1_A  TM=5.915E-01  e=3.252E-01  Saccharomyces cerevisiae S288C

Mean predicted aligned error: 14.88 Å

pLDDT: mean 70.37, std 12.91, range [37.09, 85.56]

Foldseek 3Di:
DFDPQCRLQQWDWDFDDPDPPDDDDDRGPPGDIDGDQQCRRRRDRDPDGRQAAAPVPRHGDDPPDNHHPVCSVVVVVVDDPD